Protein AF-A0A811P0M3-F1 (afdb_monomer)

Foldseek 3Di:
DDDDDPVVVCVVCVPPPPPDDDDPDDDDPDDPDDPDLWDWDWDADPVCVVPVVPGIDIDTDDDDLVVVLVVLCCVQPVVVRDNVCSVVVNVVSVVVNVVVVCVVPDPPDPDDDD

InterPro domains:
  IPR002672 Large ribosomal subunit protein eL28 [PTHR10544] (30-111)
  IPR029004 Ribosomal eL28/Mak16 [PF01778] (37-99)

Sequence (114 aa):
MATVPHSLVWEIVRKNNSFLIKQFGNGNAKPASGKEVAVVLSTTKTKKQNKPASLHHKSVMRKESRKMAKAVKNQVGDNYYRPDLTKPALARLSAVYRSLQVAKSGVKKNRQAN

pLDDT: mean 70.96, std 12.97, range [38.69, 89.5]

Radius of gyration: 18.44 Å; Cα contacts (8 Å, |Δi|>4): 62; chains: 1; bounding box: 58×38×43 Å

Mean predicted aligned error: 12.63 Å

Nearest PDB structures (foldseek):
  8ipb-assembly1_QA  TM=8.372E-01  e=3.382E-11  Triticum aestivum
  7qiz-assembly1_r  TM=8.278E-01  e=7.453E-11  Solanum lycopersicum
  8b2l-assembly1_N3  TM=8.278E-01  e=1.440E-10  Nicotiana tabacum
  8jiv-assembly1_Cr  TM=7.865E-01  e=1.538E-10  Triticum aestivum
  8i9w-assembly1_CV  TM=7.049E-01  e=1.769E-05  Thermochaetoides thermophila DSM 1495

Organism: NCBI:txid422564

Solvent-accessible surface area (backbone atoms only — not comparable to full-atom values): 7478 Å² total; per-resid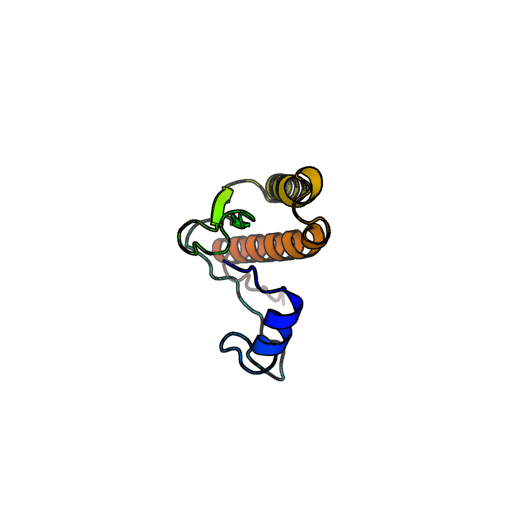ue (Å²): 134,88,81,79,57,73,67,60,54,47,68,61,40,76,83,72,37,97,87,66,78,91,64,96,61,93,74,79,81,73,77,88,77,67,96,59,89,51,55,68,51,73,49,76,44,82,95,31,74,92,38,77,93,70,19,63,49,76,47,79,43,79,62,59,69,72,62,42,51,51,51,50,42,41,60,25,44,76,64,68,64,46,60,84,50,40,64,62,51,50,52,52,51,53,52,52,53,52,52,55,49,46,73,72,68,52,86,82,77,80,78,82,76,132

Secondary structure (DSSP, 8-state):
-PPPPHHHHHHHHTTS-TT----SS---------SSS-EEEEEE-GGGTT-GGGSEEEEEE---HHHHHHHHHIIIIITSS-GGGHHHHHHHHHHHHHHHHHHHH---------

Structure (mmCIF, N/CA/C/O backbone):
data_AF-A0A811P0M3-F1
#
_entry.id   AF-A0A811P0M3-F1
#
loop_
_atom_site.group_PDB
_atom_site.id
_atom_site.type_symbol
_atom_site.label_atom_id
_atom_site.label_alt_id
_atom_site.label_comp_id
_atom_site.label_asym_id
_atom_site.label_entity_id
_atom_site.label_seq_id
_atom_site.pdbx_PDB_ins_code
_atom_site.Cartn_x
_atom_site.Cartn_y
_atom_site.Cartn_z
_atom_site.occupancy
_atom_site.B_iso_or_equiv
_atom_site.auth_seq_id
_atom_site.auth_comp_id
_atom_site.auth_asym_id
_atom_site.auth_atom_id
_atom_site.pdbx_PDB_model_num
ATOM 1 N N . MET A 1 1 ? 22.807 -8.767 -13.496 1.00 49.12 1 MET A N 1
ATOM 2 C CA . MET A 1 1 ? 21.884 -9.573 -12.660 1.00 49.12 1 MET A CA 1
ATOM 3 C C . MET A 1 1 ? 20.519 -9.558 -13.323 1.00 49.12 1 MET A C 1
ATOM 5 O O . MET A 1 1 ? 19.982 -8.473 -13.505 1.00 49.12 1 MET A O 1
ATOM 9 N N . ALA A 1 2 ? 20.005 -10.718 -13.733 1.00 60.50 2 ALA A N 1
ATOM 10 C CA . ALA A 1 2 ? 18.725 -10.820 -14.428 1.00 60.50 2 ALA A CA 1
ATOM 11 C C . ALA A 1 2 ? 17.553 -10.527 -13.476 1.00 60.50 2 ALA A C 1
ATOM 13 O O . ALA A 1 2 ? 17.511 -11.030 -12.353 1.00 60.50 2 ALA A O 1
ATOM 14 N N . THR A 1 3 ? 16.613 -9.694 -13.916 1.00 69.75 3 THR A N 1
ATOM 15 C CA . THR A 1 3 ? 15.348 -9.462 -13.216 1.00 69.75 3 THR A CA 1
ATOM 16 C C . THR A 1 3 ? 14.400 -10.605 -13.555 1.00 69.75 3 THR A C 1
ATOM 18 O O . THR A 1 3 ? 14.074 -10.809 -14.721 1.00 69.75 3 THR A O 1
ATOM 21 N N . VAL A 1 4 ? 13.968 -11.362 -12.547 1.00 78.06 4 VAL A N 1
ATOM 22 C CA . VAL A 1 4 ? 12.995 -12.444 -12.743 1.00 78.06 4 VAL A CA 1
ATOM 23 C C . VAL A 1 4 ? 11.625 -11.834 -13.086 1.00 78.06 4 VAL A C 1
ATOM 25 O O . VAL A 1 4 ? 11.186 -10.921 -12.377 1.00 78.06 4 VAL A O 1
ATOM 28 N N . PRO A 1 5 ? 10.929 -12.308 -14.138 1.00 86.00 5 PRO A N 1
ATOM 29 C CA . PRO A 1 5 ? 9.595 -11.826 -14.485 1.00 86.00 5 PRO A CA 1
ATOM 30 C C . PRO A 1 5 ? 8.591 -12.035 -13.346 1.00 86.00 5 PRO A C 1
ATOM 32 O O . PRO A 1 5 ? 8.572 -13.081 -12.697 1.00 86.00 5 PRO A O 1
ATOM 35 N N . HIS A 1 6 ? 7.704 -11.058 -13.129 1.00 81.44 6 HIS A N 1
ATOM 36 C CA . HIS A 1 6 ? 6.679 -11.136 -12.079 1.00 81.44 6 HIS A CA 1
ATOM 37 C C . HIS A 1 6 ? 5.717 -12.328 -12.258 1.00 81.44 6 HIS A C 1
ATOM 39 O O . HIS A 1 6 ? 5.200 -12.836 -11.264 1.00 81.44 6 HIS A O 1
ATOM 45 N N . SER A 1 7 ? 5.495 -12.786 -13.497 1.00 86.75 7 SER A N 1
ATOM 46 C CA . SER A 1 7 ? 4.676 -13.964 -13.816 1.00 86.75 7 SER A CA 1
ATOM 47 C C . SER A 1 7 ? 5.269 -15.249 -13.236 1.00 86.75 7 SER A C 1
ATOM 49 O O . SER A 1 7 ? 4.579 -15.981 -12.531 1.00 86.75 7 SER A O 1
ATOM 51 N N . LEU A 1 8 ? 6.567 -15.469 -13.448 1.00 88.38 8 LEU A N 1
ATOM 52 C CA . LEU A 1 8 ? 7.278 -16.654 -12.973 1.00 88.38 8 LEU A CA 1
ATOM 53 C C . LEU A 1 8 ? 7.339 -16.705 -11.441 1.00 88.38 8 LEU A C 1
ATOM 55 O O . LEU A 1 8 ? 7.113 -17.749 -10.834 1.00 88.38 8 LEU A O 1
ATOM 59 N N . VAL A 1 9 ? 7.574 -15.559 -10.794 1.00 85.94 9 VAL A N 1
ATOM 60 C CA . VAL A 1 9 ? 7.544 -15.474 -9.325 1.00 85.94 9 VAL A CA 1
ATOM 61 C C . VAL A 1 9 ? 6.174 -15.895 -8.784 1.00 85.94 9 VAL A C 1
ATOM 63 O O . VAL A 1 9 ? 6.102 -16.622 -7.796 1.00 85.94 9 VAL A O 1
ATOM 66 N N . TRP A 1 10 ? 5.076 -15.485 -9.427 1.00 86.94 10 TRP A N 1
ATOM 67 C CA . TRP A 1 10 ? 3.737 -15.871 -8.983 1.00 86.94 10 TRP A CA 1
ATOM 68 C C . TRP A 1 10 ? 3.466 -17.371 -9.135 1.00 86.94 10 TRP A C 1
ATOM 70 O O . TRP A 1 10 ? 2.877 -17.977 -8.239 1.00 86.94 10 TRP A O 1
ATOM 80 N N . GLU A 1 11 ? 3.921 -17.993 -10.222 1.00 89.50 11 GLU A N 1
ATOM 81 C CA . GLU A 1 11 ? 3.781 -19.439 -10.427 1.00 89.50 11 GLU A CA 1
ATOM 82 C C . GLU A 1 11 ? 4.489 -20.261 -9.350 1.00 89.50 11 GLU A C 1
ATOM 84 O O . GLU A 1 11 ? 3.911 -21.222 -8.840 1.00 89.50 11 GLU A O 1
ATOM 89 N N . ILE A 1 12 ? 5.687 -19.838 -8.944 1.00 88.00 12 ILE A N 1
ATOM 90 C CA . ILE A 1 12 ? 6.462 -20.493 -7.882 1.00 88.00 12 ILE A CA 1
ATOM 91 C C . ILE A 1 12 ? 5.758 -20.337 -6.525 1.00 88.00 12 ILE A C 1
ATOM 93 O O . ILE A 1 12 ? 5.616 -21.286 -5.754 1.00 88.00 12 ILE A O 1
ATOM 97 N N . VAL A 1 13 ? 5.291 -19.125 -6.225 1.00 88.62 13 VAL A N 1
ATOM 98 C CA . VAL A 1 13 ? 4.874 -18.739 -4.872 1.00 88.62 13 VAL A CA 1
ATOM 99 C C . VAL A 1 13 ? 3.398 -19.077 -4.594 1.00 88.62 13 VAL A C 1
ATOM 101 O O . VAL A 1 13 ? 3.013 -19.266 -3.445 1.00 88.62 13 VAL A O 1
ATOM 104 N N . ARG A 1 14 ? 2.535 -19.220 -5.607 1.00 86.75 14 ARG A N 1
ATOM 105 C CA . ARG A 1 14 ? 1.078 -19.404 -5.406 1.00 86.75 14 ARG A CA 1
ATOM 106 C C . ARG A 1 14 ? 0.661 -20.668 -4.637 1.00 86.75 14 ARG A C 1
ATOM 108 O O . ARG A 1 14 ? -0.439 -20.681 -4.089 1.00 86.75 14 ARG A O 1
ATOM 115 N N . LYS A 1 15 ? 1.474 -21.733 -4.636 1.00 85.56 15 LYS A N 1
ATOM 116 C CA . LYS A 1 15 ? 1.187 -22.990 -3.908 1.00 85.56 15 LYS A CA 1
ATOM 117 C C . LYS A 1 15 ? 2.041 -23.162 -2.649 1.00 85.56 15 LYS A C 1
ATOM 119 O O . LYS A 1 15 ? 1.554 -23.727 -1.678 1.00 85.56 15 LYS A O 1
ATOM 124 N N . ASN A 1 16 ? 3.264 -22.628 -2.651 1.00 85.38 16 ASN A N 1
ATOM 125 C CA . ASN A 1 16 ? 4.284 -22.900 -1.637 1.00 85.38 16 ASN A CA 1
ATOM 126 C C . ASN A 1 16 ? 4.750 -21.597 -0.961 1.00 85.38 16 ASN A C 1
ATOM 128 O O . ASN A 1 16 ? 5.929 -21.254 -0.997 1.00 85.38 16 ASN A O 1
ATOM 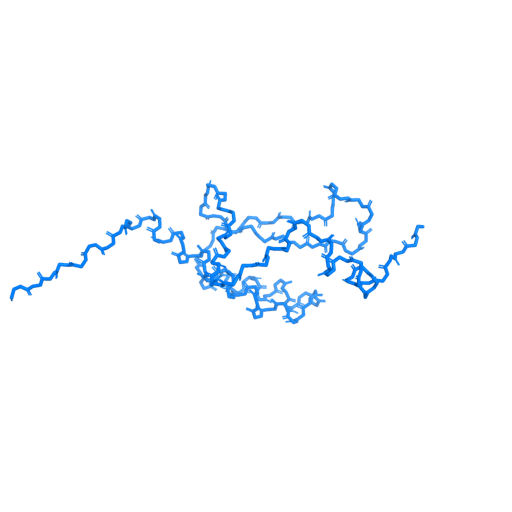132 N N . ASN A 1 17 ? 3.815 -20.837 -0.381 1.00 86.00 17 ASN A N 1
ATOM 133 C CA . ASN A 1 17 ? 4.114 -19.586 0.321 1.00 86.00 17 ASN A CA 1
ATOM 134 C C . ASN A 1 17 ? 3.625 -19.628 1.769 1.00 86.00 17 ASN A C 1
ATOM 136 O O . ASN A 1 17 ? 2.430 -19.772 2.014 1.00 86.00 17 ASN A O 1
ATOM 140 N N . SER A 1 18 ? 4.545 -19.412 2.711 1.00 82.88 18 SER A N 1
ATOM 141 C CA . SER A 1 18 ? 4.281 -19.352 4.154 1.00 82.88 18 SER A CA 1
ATOM 142 C C . SER A 1 18 ? 3.336 -18.219 4.576 1.00 82.88 18 SER A C 1
ATOM 144 O O . SER A 1 18 ? 2.751 -18.282 5.653 1.00 82.88 18 SER A O 1
ATOM 146 N N . PHE A 1 19 ? 3.146 -17.196 3.738 1.00 79.44 19 PHE A N 1
ATOM 147 C CA . PHE A 1 19 ? 2.204 -16.099 3.974 1.00 79.44 19 PHE A CA 1
ATOM 148 C C . PHE A 1 19 ? 0.777 -16.388 3.479 1.00 79.44 19 PHE A C 1
ATOM 150 O O . PHE A 1 19 ? -0.147 -15.658 3.843 1.00 79.44 19 PHE A O 1
ATOM 157 N N . LEU A 1 20 ? 0.567 -17.411 2.639 1.00 78.25 20 LEU A N 1
ATOM 158 C CA . LEU A 1 20 ? -0.764 -17.776 2.147 1.00 78.25 20 LEU A CA 1
ATOM 159 C C . LEU A 1 20 ? -1.409 -18.797 3.089 1.00 78.25 20 LEU A C 1
ATOM 161 O O . LEU A 1 20 ? -1.150 -19.993 3.010 1.00 78.25 20 LEU A O 1
ATOM 165 N N . ILE A 1 21 ? -2.293 -18.314 3.961 1.00 77.25 21 ILE A N 1
ATOM 166 C CA . ILE A 1 21 ? -3.073 -19.160 4.869 1.00 77.25 21 ILE A CA 1
ATOM 167 C C . ILE A 1 21 ? -4.407 -19.505 4.202 1.00 77.25 21 ILE A C 1
ATOM 169 O O . ILE A 1 21 ? -5.201 -18.618 3.878 1.00 77.25 21 ILE A O 1
ATOM 173 N N . LYS A 1 22 ? -4.671 -20.799 4.004 1.00 79.44 22 LYS A N 1
ATOM 174 C CA . LYS A 1 22 ? -5.913 -21.300 3.403 1.00 79.44 22 LYS A CA 1
ATOM 175 C C . LYS A 1 22 ? -6.928 -21.613 4.505 1.00 79.44 22 LYS A C 1
ATOM 177 O O . LYS A 1 22 ? -7.063 -22.747 4.943 1.00 79.44 22 LYS A O 1
ATOM 182 N N . GLN A 1 23 ? -7.599 -20.569 4.982 1.00 66.19 23 GLN A N 1
ATOM 183 C CA . GLN A 1 23 ? -8.670 -20.658 5.976 1.00 66.19 23 GLN A CA 1
ATOM 184 C C . GLN A 1 23 ? -10.033 -20.654 5.273 1.00 66.19 23 GLN A C 1
ATOM 186 O O . GLN A 1 23 ? -10.376 -19.708 4.561 1.00 66.19 23 GLN A O 1
ATOM 191 N N . PHE A 1 24 ? -10.810 -21.723 5.447 1.00 55.59 24 PHE A N 1
ATOM 192 C CA . PHE A 1 24 ? -12.218 -21.744 5.059 1.00 55.59 24 PHE A CA 1
ATOM 193 C C . PHE A 1 24 ? -13.006 -21.004 6.143 1.00 55.59 24 PHE A C 1
ATOM 195 O O . PHE A 1 24 ? -13.354 -21.567 7.173 1.00 55.59 24 PHE A O 1
ATOM 202 N N . GLY A 1 25 ? -13.184 -19.699 5.944 1.00 53.88 25 GLY A N 1
ATOM 203 C CA . GLY A 1 25 ? -13.789 -18.801 6.925 1.00 53.88 25 GLY A CA 1
ATOM 204 C C . GLY A 1 25 ? -13.068 -17.459 6.949 1.00 53.88 25 GLY A C 1
ATOM 205 O O . GLY A 1 25 ? -11.843 -17.394 6.968 1.00 53.88 25 GLY A O 1
ATOM 206 N N . ASN A 1 26 ? -13.843 -16.381 6.885 1.00 55.12 26 ASN A N 1
ATOM 207 C CA . ASN A 1 26 ? -13.422 -14.998 6.675 1.00 55.12 26 ASN A CA 1
ATOM 208 C C . ASN A 1 26 ? -12.392 -14.501 7.715 1.00 55.12 26 ASN A C 1
ATOM 210 O O . ASN A 1 26 ? -12.753 -13.905 8.730 1.00 55.12 26 ASN A O 1
ATOM 214 N N . GLY A 1 27 ? -11.100 -14.711 7.460 1.00 45.91 27 GLY A N 1
ATOM 215 C CA . GLY A 1 27 ? -10.038 -14.168 8.300 1.00 45.91 27 GLY A CA 1
ATOM 216 C C . GLY A 1 27 ? -9.785 -12.703 7.980 1.00 45.91 27 GLY A C 1
ATOM 217 O O . GLY A 1 27 ? -9.206 -12.349 6.952 1.00 45.91 27 GLY A O 1
ATOM 218 N N . ASN A 1 28 ? -10.222 -11.831 8.882 1.00 50.97 28 ASN A N 1
ATOM 219 C CA . ASN A 1 28 ? -9.882 -10.419 8.845 1.00 50.97 28 ASN A CA 1
ATOM 220 C C . ASN A 1 28 ? -8.369 -10.263 9.078 1.00 50.97 28 ASN A C 1
ATOM 222 O O . ASN A 1 28 ? -7.890 -10.348 10.208 1.00 50.97 28 ASN A O 1
ATOM 226 N N . ALA A 1 29 ? -7.610 -10.054 8.001 1.00 47.97 29 ALA A N 1
ATOM 227 C CA . ALA A 1 29 ? -6.199 -9.706 8.087 1.00 47.97 29 ALA A CA 1
ATOM 228 C C . ALA A 1 29 ? -6.070 -8.313 8.722 1.00 47.97 29 ALA A C 1
ATOM 230 O O . ALA A 1 29 ? -6.250 -7.290 8.055 1.00 47.97 29 ALA A O 1
ATOM 231 N N . LYS A 1 30 ? -5.782 -8.267 10.027 1.00 45.56 30 LYS A N 1
ATOM 232 C CA . LYS A 1 30 ? -5.497 -7.011 10.721 1.00 45.56 30 LYS A CA 1
ATOM 233 C C . LYS A 1 30 ? -4.149 -6.471 10.231 1.00 45.56 30 LYS A C 1
ATOM 235 O O . LYS A 1 30 ? -3.149 -7.184 10.328 1.00 45.56 30 LYS A O 1
ATOM 240 N N . PRO A 1 31 ? -4.075 -5.236 9.708 1.00 49.72 31 PRO A N 1
ATOM 241 C CA . PRO A 1 31 ? -2.789 -4.625 9.410 1.00 49.72 31 PRO A CA 1
ATOM 242 C C . PRO A 1 31 ? -1.998 -4.457 10.714 1.00 49.72 31 PRO A C 1
ATOM 244 O O . PRO A 1 31 ? -2.555 -4.034 11.727 1.00 49.72 31 PRO A O 1
ATOM 247 N N . ALA A 1 32 ? -0.708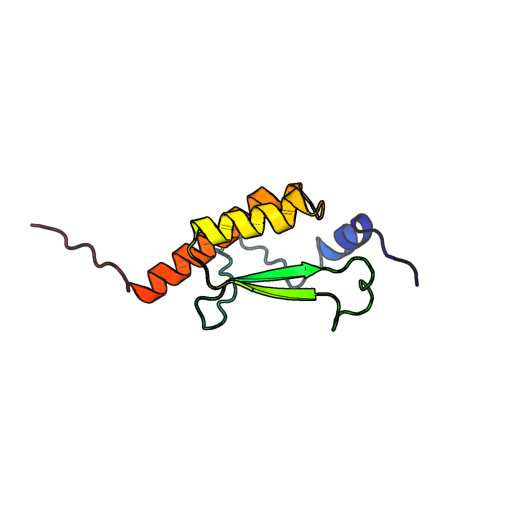 -4.804 10.690 1.00 43.06 32 ALA A N 1
ATOM 248 C CA . ALA A 1 32 ? 0.190 -4.671 11.833 1.00 43.06 32 ALA A CA 1
ATOM 249 C C . ALA A 1 32 ? 0.238 -3.202 12.293 1.00 43.06 32 ALA A C 1
ATOM 251 O O . ALA A 1 32 ? 0.803 -2.342 11.614 1.00 43.06 32 ALA A O 1
ATOM 252 N N . SER A 1 33 ? -0.406 -2.902 13.424 1.00 38.69 33 SER A N 1
ATOM 253 C CA . SER A 1 33 ? -0.470 -1.553 13.978 1.00 38.69 33 SER A CA 1
ATOM 254 C C . SER A 1 33 ? 0.820 -1.249 14.736 1.00 38.69 33 SER A C 1
ATOM 256 O O . SER A 1 33 ? 0.985 -1.636 15.895 1.00 38.69 33 SER A O 1
ATOM 258 N N . GLY A 1 34 ? 1.736 -0.533 14.084 1.00 42.31 34 GLY A N 1
ATOM 259 C CA . GLY A 1 34 ? 2.755 0.228 14.798 1.00 42.31 34 GLY A CA 1
ATOM 260 C C . GLY A 1 34 ? 2.058 1.241 15.704 1.00 42.31 34 GLY A C 1
ATOM 261 O O . GLY A 1 34 ? 1.118 1.911 15.278 1.00 42.31 34 GLY A O 1
ATOM 262 N N . LYS A 1 35 ? 2.472 1.292 16.969 1.00 44.78 35 LYS A N 1
ATOM 263 C CA . LYS A 1 35 ? 1.947 2.196 17.992 1.00 44.78 35 LYS A CA 1
ATOM 264 C C . LYS A 1 35 ? 2.253 3.640 17.598 1.00 44.78 35 LYS A C 1
ATOM 266 O O . LYS A 1 35 ? 3.301 4.143 17.954 1.00 44.78 35 LYS A O 1
ATOM 271 N N . GLU A 1 36 ? 1.381 4.257 16.810 1.00 42.41 36 GLU A N 1
ATOM 272 C CA . GLU A 1 36 ? 1.186 5.702 16.666 1.00 42.41 36 GLU A CA 1
ATOM 273 C C . GLU A 1 36 ? 0.139 5.958 15.573 1.00 42.41 36 GLU A C 1
ATOM 275 O O . GLU A 1 36 ? -0.050 5.155 14.660 1.00 42.41 36 GLU A O 1
ATOM 280 N N . VAL A 1 37 ? -0.548 7.100 15.645 1.00 54.53 37 VAL A N 1
ATOM 281 C CA . VAL A 1 37 ? -1.530 7.571 14.648 1.00 54.53 37 VAL A CA 1
ATOM 282 C C . VAL A 1 37 ? -0.787 8.067 13.401 1.00 54.53 37 VAL A C 1
ATOM 284 O O . VAL A 1 37 ? -0.839 9.234 13.024 1.00 54.53 37 VAL A O 1
ATOM 287 N N . ALA A 1 38 ? 0.004 7.186 12.812 1.00 54.69 38 ALA A N 1
ATOM 288 C CA . ALA A 1 38 ? 0.919 7.481 11.735 1.00 54.69 38 ALA A CA 1
ATOM 289 C C . ALA A 1 38 ? 0.741 6.393 10.681 1.00 54.69 38 ALA A C 1
ATOM 291 O O . ALA A 1 38 ? 1.144 5.244 10.857 1.00 54.69 38 ALA A O 1
ATOM 292 N N . VAL A 1 39 ? 0.091 6.750 9.575 1.00 61.12 39 VAL A N 1
ATOM 293 C CA . VAL A 1 39 ? -0.028 5.838 8.439 1.00 61.12 39 VAL A CA 1
ATOM 294 C C . VAL A 1 39 ? 1.266 5.941 7.649 1.00 61.12 39 VAL A C 1
ATOM 296 O O . VAL A 1 39 ? 1.596 6.995 7.105 1.00 61.12 39 VAL A O 1
ATOM 299 N N . VAL A 1 40 ? 2.024 4.849 7.609 1.00 72.06 40 VAL A N 1
ATOM 300 C CA . VAL A 1 40 ? 3.247 4.768 6.810 1.00 72.06 40 VAL A CA 1
ATOM 301 C C . VAL A 1 40 ? 2.865 4.387 5.388 1.00 72.06 40 VAL A C 1
ATOM 303 O O . VAL A 1 40 ? 2.405 3.271 5.145 1.00 72.06 40 VAL A O 1
ATOM 306 N N . LEU A 1 41 ? 3.088 5.290 4.433 1.00 70.44 41 LEU A N 1
ATOM 307 C CA . LEU A 1 41 ? 3.125 4.886 3.033 1.00 70.44 41 LEU A CA 1
ATOM 308 C C . LEU A 1 41 ? 4.511 4.321 2.736 1.00 70.44 41 LEU A C 1
ATOM 310 O O . LEU A 1 41 ? 5.525 4.964 3.013 1.00 70.44 41 LEU A O 1
ATOM 314 N N . SER A 1 42 ? 4.541 3.118 2.167 1.00 70.62 42 SER A 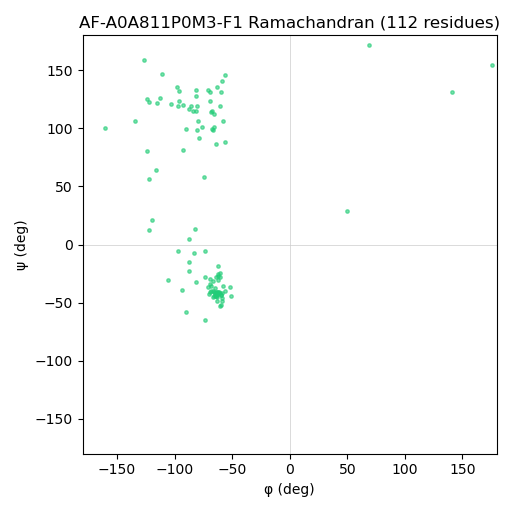N 1
ATOM 315 C CA . SER A 1 42 ? 5.759 2.513 1.645 1.00 70.62 42 SER A CA 1
ATOM 316 C C . SER A 1 42 ? 5.642 2.338 0.134 1.00 70.62 42 SER A C 1
ATOM 318 O O . SER A 1 42 ? 4.723 1.686 -0.356 1.00 70.62 42 SER A O 1
ATOM 320 N N . THR A 1 43 ? 6.566 2.938 -0.613 1.00 73.00 43 THR A N 1
ATOM 321 C CA . THR A 1 43 ? 6.699 2.748 -2.065 1.00 73.00 43 THR A CA 1
ATOM 322 C C . THR A 1 43 ? 7.989 1.984 -2.364 1.00 73.00 43 THR A C 1
ATOM 324 O O . THR A 1 43 ? 8.972 2.091 -1.627 1.00 73.00 43 THR A O 1
ATOM 327 N N . THR A 1 44 ? 7.992 1.152 -3.407 1.00 71.12 44 THR A N 1
ATOM 328 C CA . THR A 1 44 ? 9.161 0.349 -3.807 1.00 71.12 44 THR A CA 1
ATOM 329 C C . THR A 1 44 ? 9.917 1.030 -4.941 1.00 71.12 44 THR A C 1
ATOM 331 O O . THR A 1 44 ? 9.322 1.507 -5.903 1.00 71.12 44 THR A O 1
ATOM 334 N N . LYS A 1 45 ? 11.247 1.074 -4.847 1.00 75.62 45 LYS A N 1
ATOM 335 C CA . LYS A 1 45 ? 12.113 1.678 -5.867 1.00 75.62 45 LYS A CA 1
ATOM 336 C C . LYS A 1 45 ? 12.466 0.646 -6.938 1.00 75.62 45 LYS A C 1
ATOM 338 O O . LYS A 1 45 ? 13.198 -0.298 -6.655 1.00 75.62 45 LYS A O 1
ATOM 343 N N . THR A 1 46 ? 12.039 0.876 -8.177 1.00 71.62 46 THR A N 1
ATOM 344 C CA . THR A 1 46 ? 12.277 -0.027 -9.323 1.00 71.62 46 THR A CA 1
ATOM 345 C C . THR A 1 46 ? 13.762 -0.327 -9.556 1.00 71.62 46 THR A C 1
ATOM 347 O O . THR A 1 46 ? 14.145 -1.471 -9.774 1.00 71.62 46 THR A O 1
ATOM 350 N N . LYS A 1 47 ? 14.634 0.678 -9.406 1.00 74.25 47 LYS A N 1
ATOM 351 C CA . LYS A 1 47 ? 16.091 0.543 -9.598 1.00 74.25 47 LYS A CA 1
ATOM 352 C C . LYS A 1 47 ? 16.821 -0.218 -8.478 1.00 74.25 47 LYS A C 1
ATOM 354 O O . LYS A 1 47 ? 18.025 -0.429 -8.582 1.00 74.25 47 LYS A O 1
ATOM 359 N N . LYS A 1 48 ? 16.145 -0.595 -7.383 1.00 77.06 48 LYS A N 1
ATOM 360 C CA . LYS A 1 48 ? 16.774 -1.223 -6.202 1.00 77.06 48 LYS A CA 1
ATOM 361 C C . LYS A 1 48 ? 16.237 -2.621 -5.877 1.00 77.06 48 LYS A C 1
ATOM 363 O O . LYS A 1 48 ? 16.432 -3.084 -4.758 1.00 77.06 48 LYS A O 1
ATOM 368 N N . GLN A 1 49 ? 15.630 -3.308 -6.849 1.00 73.62 49 GLN A N 1
ATOM 369 C CA . GLN A 1 49 ? 14.966 -4.608 -6.660 1.00 73.62 49 GLN A CA 1
ATOM 37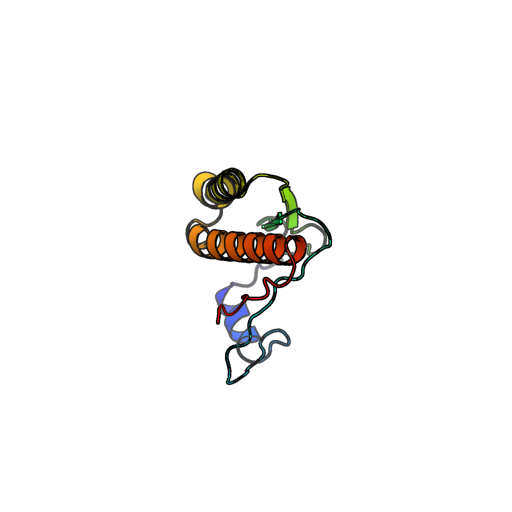0 C C . GLN A 1 49 ? 15.839 -5.670 -5.964 1.00 73.62 49 GLN A C 1
ATOM 372 O O . GLN A 1 49 ? 15.348 -6.406 -5.116 1.00 73.62 49 GLN A O 1
ATOM 377 N N . ASN A 1 50 ? 17.146 -5.692 -6.244 1.00 78.62 50 ASN A N 1
ATOM 378 C CA . ASN A 1 50 ? 18.084 -6.678 -5.688 1.00 78.62 50 ASN A CA 1
ATOM 379 C C . ASN A 1 50 ? 18.677 -6.273 -4.322 1.00 78.62 50 ASN A C 1
ATOM 381 O O . ASN A 1 50 ? 19.579 -6.938 -3.821 1.00 78.62 50 ASN A O 1
ATOM 385 N N . LYS A 1 51 ? 18.233 -5.155 -3.729 1.00 83.38 51 LYS A N 1
ATOM 386 C CA . LYS A 1 51 ? 18.767 -4.609 -2.469 1.00 83.38 51 LYS A CA 1
ATOM 387 C C . LYS A 1 51 ? 17.641 -4.443 -1.441 1.00 83.38 51 LYS A C 1
ATOM 389 O O . LYS A 1 51 ? 17.173 -3.314 -1.251 1.00 83.38 51 LYS A O 1
ATOM 394 N N . PRO A 1 52 ? 17.227 -5.520 -0.741 1.00 77.44 52 PRO A N 1
ATOM 395 C CA . PRO A 1 52 ? 16.043 -5.505 0.125 1.00 77.44 52 PRO A CA 1
ATOM 396 C C . PRO A 1 52 ? 16.116 -4.433 1.225 1.00 77.44 52 PRO A C 1
ATOM 398 O O . PRO A 1 52 ? 15.124 -3.759 1.491 1.00 77.44 52 PRO A O 1
ATOM 401 N N . ALA A 1 53 ? 17.305 -4.173 1.779 1.00 78.50 53 ALA A N 1
ATOM 402 C CA . ALA A 1 53 ? 17.513 -3.164 2.822 1.00 78.50 53 ALA A CA 1
ATOM 403 C C . ALA A 1 53 ? 17.197 -1.716 2.387 1.00 78.50 53 ALA A C 1
ATOM 405 O O . ALA A 1 53 ? 16.833 -0.888 3.216 1.00 78.50 53 ALA A O 1
ATOM 406 N N . SER A 1 54 ? 17.313 -1.386 1.094 1.00 76.56 54 SER A N 1
ATOM 407 C CA . SER A 1 54 ? 17.129 -0.011 0.583 1.00 76.56 54 SER A CA 1
ATOM 408 C C . SER A 1 54 ? 16.030 0.113 -0.477 1.00 76.56 54 SER A C 1
ATOM 410 O O . SER A 1 54 ? 15.922 1.140 -1.158 1.00 76.56 54 SER A O 1
ATOM 412 N N . LEU A 1 55 ? 15.218 -0.939 -0.613 1.00 76.06 55 LEU A N 1
ATOM 413 C CA . LEU A 1 55 ? 14.164 -1.067 -1.615 1.00 76.06 55 LEU A CA 1
ATOM 414 C C . LEU A 1 55 ? 12.979 -0.135 -1.340 1.00 76.06 55 LEU A C 1
ATOM 416 O O . LEU A 1 55 ? 12.383 0.408 -2.271 1.00 76.06 55 LEU A O 1
ATOM 420 N N . HIS A 1 56 ? 12.646 0.064 -0.065 1.00 79.69 56 HIS A N 1
ATOM 421 C CA . HIS A 1 56 ? 11.453 0.794 0.347 1.00 79.69 56 HIS A CA 1
ATOM 422 C C . HIS A 1 56 ? 11.760 2.262 0.656 1.00 79.69 56 HIS A C 1
ATOM 424 O O . HIS A 1 56 ? 12.682 2.574 1.408 1.00 79.69 56 HIS A O 1
ATOM 430 N N . HIS A 1 57 ? 10.949 3.173 0.121 1.00 78.50 57 HIS A N 1
ATOM 431 C CA . HIS A 1 57 ? 10.842 4.537 0.624 1.00 78.50 57 HIS A CA 1
ATOM 432 C C . HIS A 1 57 ? 9.654 4.608 1.582 1.00 78.50 57 HIS A C 1
ATOM 434 O O . HIS A 1 57 ? 8.545 4.235 1.204 1.00 78.50 57 HIS A O 1
ATOM 440 N N . LYS A 1 58 ? 9.891 5.036 2.824 1.00 79.06 58 LYS A N 1
ATOM 441 C CA . LYS A 1 58 ? 8.867 5.113 3.870 1.00 79.06 58 LYS A CA 1
ATOM 442 C C . LYS A 1 58 ? 8.614 6.576 4.217 1.00 79.06 58 LYS A C 1
ATOM 444 O O . LYS A 1 58 ? 9.553 7.282 4.568 1.00 79.06 58 LYS A O 1
ATOM 449 N N . SER A 1 59 ? 7.359 7.010 4.150 1.00 75.81 59 SER A N 1
ATOM 450 C CA . SER A 1 59 ? 6.931 8.336 4.604 1.00 75.81 59 SER A CA 1
ATOM 451 C C . SER A 1 59 ? 5.814 8.197 5.628 1.00 75.81 59 SER A C 1
ATOM 453 O O . SER A 1 59 ? 4.794 7.557 5.355 1.00 75.81 59 SER A O 1
ATOM 455 N N . VAL A 1 60 ? 6.003 8.799 6.800 1.00 76.88 60 VAL A N 1
ATOM 456 C CA . VAL A 1 60 ? 5.023 8.791 7.887 1.00 76.88 60 VAL A CA 1
ATOM 457 C C . VAL A 1 60 ? 4.032 9.934 7.672 1.00 76.88 60 VAL A C 1
ATOM 459 O O . VAL A 1 60 ? 4.422 11.098 7.647 1.00 76.88 60 VAL A O 1
ATOM 462 N N . MET A 1 61 ? 2.745 9.619 7.519 1.00 72.62 61 MET A N 1
ATOM 463 C CA . MET A 1 61 ? 1.688 10.621 7.378 1.00 72.62 61 MET A CA 1
ATOM 464 C C . MET A 1 61 ? 0.905 10.766 8.682 1.00 72.62 61 MET A C 1
ATOM 466 O O . MET A 1 61 ? 0.278 9.818 9.153 1.00 72.62 61 MET A O 1
ATOM 470 N N . ARG A 1 62 ? 0.906 11.986 9.230 1.00 69.75 62 ARG A N 1
ATOM 471 C CA . ARG A 1 62 ? 0.128 12.401 10.409 1.00 69.75 62 ARG A CA 1
ATOM 472 C C . ARG A 1 62 ? -0.888 13.473 10.005 1.00 69.75 62 ARG A C 1
ATOM 474 O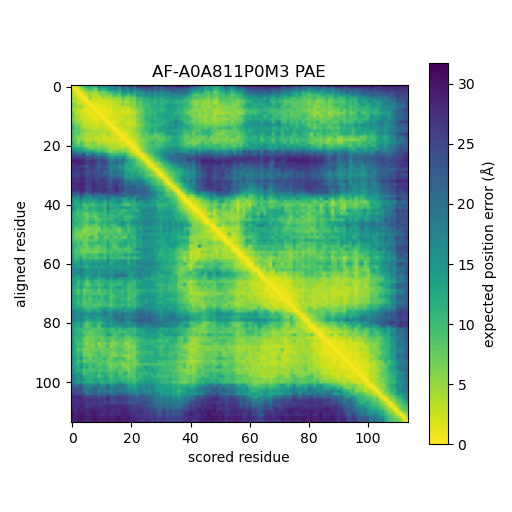 O . ARG A 1 62 ? -0.757 14.636 10.365 1.00 69.75 62 ARG A O 1
ATOM 481 N N . LYS A 1 63 ? -1.841 13.113 9.141 1.00 73.56 63 LYS A N 1
ATOM 482 C CA . LYS A 1 63 ? -2.859 14.038 8.608 1.00 73.56 63 LYS A CA 1
ATOM 483 C C . LYS A 1 63 ? -4.270 13.500 8.829 1.00 73.56 63 LYS A C 1
ATOM 485 O O . LYS A 1 63 ? -4.472 12.294 8.944 1.00 73.56 63 LYS A O 1
ATOM 490 N N . GLU A 1 64 ? -5.240 14.412 8.789 1.00 72.38 64 GLU A N 1
ATOM 491 C CA . GLU A 1 64 ? -6.670 14.091 8.744 1.00 72.38 64 GLU A CA 1
ATOM 492 C C . GLU A 1 64 ? -7.016 13.183 7.559 1.00 72.38 64 GLU A C 1
ATOM 494 O O . GLU A 1 64 ? -6.451 13.326 6.469 1.00 72.38 64 GLU A O 1
ATOM 499 N N . SER A 1 65 ? -7.986 12.285 7.749 1.00 70.88 65 SER A N 1
ATOM 500 C CA . SER A 1 65 ? -8.325 11.202 6.809 1.00 70.88 65 SER A CA 1
ATOM 501 C C . SER A 1 65 ? -8.530 11.677 5.368 1.00 70.88 65 SER A C 1
ATOM 503 O O . SER A 1 65 ? -7.967 11.095 4.441 1.00 70.88 65 SER A O 1
ATOM 505 N N . ARG A 1 66 ? -9.255 12.786 5.168 1.00 77.81 66 ARG A N 1
ATOM 506 C CA . ARG A 1 66 ? -9.482 13.386 3.840 1.00 77.81 66 ARG A CA 1
ATOM 507 C C . ARG A 1 66 ? -8.192 13.888 3.188 1.00 77.81 66 ARG A C 1
ATOM 509 O O . ARG A 1 66 ? -7.953 13.634 2.008 1.00 77.81 66 ARG A O 1
ATOM 516 N N . LYS A 1 67 ? -7.331 14.567 3.953 1.00 81.06 67 LYS A N 1
ATOM 517 C CA . LYS A 1 67 ? -6.043 15.090 3.461 1.00 81.06 67 LYS A CA 1
ATOM 518 C C . LYS A 1 67 ? -5.060 13.949 3.170 1.00 81.06 67 LYS A C 1
ATOM 520 O O . LYS A 1 67 ? -4.290 14.031 2.217 1.00 81.06 67 LYS A O 1
ATOM 525 N N . MET A 1 68 ? -5.119 12.880 3.960 1.00 79.62 68 MET A N 1
ATOM 526 C CA . MET A 1 68 ? -4.307 11.676 3.788 1.00 79.62 68 MET A CA 1
ATOM 527 C C . MET A 1 68 ? -4.731 10.868 2.556 1.00 79.62 68 MET A C 1
ATOM 529 O O . MET A 1 68 ? -3.878 10.460 1.774 1.00 79.62 68 MET A O 1
ATOM 533 N N . ALA A 1 69 ? -6.037 10.713 2.320 1.00 81.06 69 ALA A N 1
ATOM 534 C CA . ALA A 1 69 ? -6.562 10.062 1.121 1.00 81.06 69 ALA A CA 1
ATOM 535 C C . ALA A 1 69 ? -6.139 10.792 -0.165 1.00 81.06 69 ALA A C 1
ATOM 537 O O . ALA A 1 69 ? -5.718 10.148 -1.126 1.00 81.06 69 ALA A O 1
ATOM 538 N N . LYS A 1 70 ? -6.177 12.133 -0.165 1.00 83.88 70 LYS A N 1
ATOM 539 C CA . LYS A 1 70 ? -5.696 12.942 -1.296 1.00 83.88 70 LYS A CA 1
ATOM 540 C C . LYS A 1 70 ? -4.196 12.742 -1.534 1.00 83.88 70 LYS A C 1
ATOM 542 O O . LYS A 1 70 ? -3.794 12.498 -2.661 1.00 83.88 70 LYS A O 1
ATOM 547 N N . ALA A 1 71 ? -3.380 12.763 -0.479 1.00 80.44 71 ALA A N 1
ATOM 548 C CA . ALA A 1 71 ? -1.938 12.537 -0.598 1.00 80.44 71 ALA A CA 1
ATOM 549 C C . ALA A 1 71 ? -1.604 11.153 -1.185 1.00 80.44 71 ALA A C 1
ATOM 551 O O . ALA A 1 71 ? -0.780 11.062 -2.092 1.00 80.44 71 ALA A O 1
ATOM 552 N N . VAL A 1 72 ? -2.295 10.096 -0.737 1.00 79.12 72 VAL A N 1
ATOM 553 C CA . VAL A 1 72 ? -2.120 8.742 -1.289 1.00 79.12 72 VAL A CA 1
ATOM 554 C C . VAL A 1 72 ? -2.558 8.673 -2.748 1.00 79.12 72 VAL A C 1
ATOM 556 O O . VAL A 1 72 ? -1.845 8.093 -3.563 1.00 79.12 72 VAL A O 1
ATOM 559 N N . LYS A 1 73 ? -3.695 9.284 -3.103 1.00 80.88 73 LYS A N 1
ATOM 560 C CA . LYS A 1 73 ? -4.159 9.322 -4.495 1.00 80.88 73 LYS A CA 1
ATOM 561 C C . LYS A 1 73 ? -3.133 10.005 -5.400 1.00 80.88 73 LYS A C 1
ATOM 563 O O . LYS A 1 73 ? -2.810 9.451 -6.442 1.00 80.88 73 LYS A O 1
ATOM 568 N N . ASN A 1 74 ? -2.563 11.123 -4.962 1.00 82.62 74 ASN A N 1
ATOM 569 C CA . ASN A 1 74 ? -1.567 11.853 -5.739 1.00 82.62 74 ASN A CA 1
ATOM 570 C C . ASN A 1 74 ? -0.246 11.070 -5.858 1.00 82.62 74 ASN A C 1
ATOM 572 O O . ASN A 1 74 ? 0.350 10.994 -6.926 1.00 82.62 74 ASN A O 1
ATOM 576 N N . GLN A 1 75 ? 0.197 10.408 -4.785 1.00 78.19 75 GLN A N 1
ATOM 577 C CA . GLN A 1 75 ? 1.428 9.610 -4.813 1.00 78.19 75 GLN A CA 1
ATOM 578 C C . GLN A 1 75 ? 1.318 8.340 -5.668 1.00 78.19 75 GLN A C 1
ATOM 580 O O . GLN A 1 75 ? 2.328 7.881 -6.196 1.00 78.19 75 GLN A O 1
ATOM 585 N N . VAL A 1 76 ? 0.123 7.755 -5.788 1.00 75.69 76 VAL A N 1
ATOM 586 C CA . VAL A 1 76 ? -0.107 6.517 -6.552 1.00 75.69 76 VAL A CA 1
ATOM 587 C C . VAL A 1 76 ? -0.543 6.800 -7.995 1.00 75.69 76 VAL A C 1
ATOM 589 O O . VAL A 1 76 ? -0.116 6.084 -8.902 1.00 75.69 76 VAL A O 1
ATOM 592 N N . GLY A 1 77 ? -1.386 7.817 -8.193 1.00 67.19 77 GLY A N 1
ATOM 593 C CA . GLY A 1 77 ? -1.966 8.213 -9.478 1.00 67.19 77 GLY A CA 1
ATOM 594 C C . GLY A 1 77 ? -1.125 9.241 -10.234 1.00 67.19 77 GLY A C 1
ATOM 595 O O . GLY A 1 77 ? -0.682 8.949 -11.338 1.00 67.19 77 GLY A O 1
ATOM 596 N N . ASP 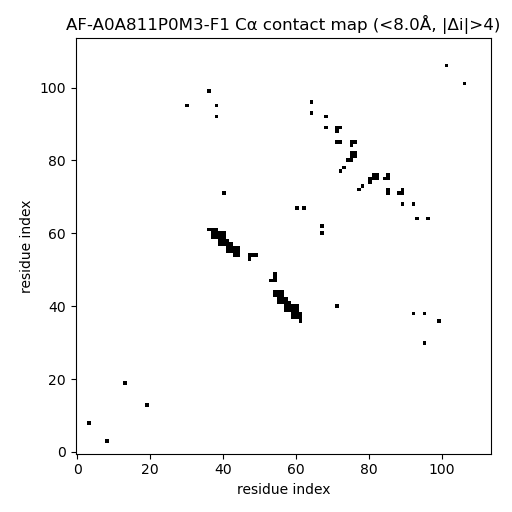A 1 78 ? -0.859 10.407 -9.637 1.00 65.38 78 ASP A N 1
ATOM 597 C CA . ASP A 1 78 ? -0.239 11.540 -10.352 1.00 65.38 78 ASP A CA 1
ATOM 598 C C . ASP A 1 78 ? 1.262 11.324 -10.624 1.00 65.38 78 ASP A C 1
ATOM 600 O O . ASP A 1 78 ? 1.794 11.799 -11.621 1.00 65.38 78 ASP A O 1
ATOM 604 N N . ASN A 1 79 ? 1.950 10.538 -9.786 1.00 69.75 79 ASN A N 1
ATOM 605 C CA . ASN A 1 79 ? 3.361 10.171 -9.983 1.00 69.75 79 ASN A CA 1
ATOM 606 C C . ASN A 1 79 ? 3.577 8.988 -10.953 1.00 69.75 79 ASN A C 1
ATOM 608 O O . ASN A 1 79 ? 4.663 8.407 -10.954 1.00 69.75 79 ASN A O 1
ATOM 612 N N . TYR A 1 80 ? 2.556 8.577 -11.722 1.00 62.56 80 TYR A N 1
ATOM 613 C CA . TYR A 1 80 ? 2.624 7.458 -12.681 1.00 62.56 80 TYR A CA 1
ATOM 614 C C . TYR A 1 80 ? 3.210 6.162 -12.099 1.00 62.56 80 TYR A C 1
ATOM 616 O O . TYR A 1 80 ? 3.814 5.353 -12.801 1.00 62.56 80 TYR A O 1
ATOM 624 N N . TYR A 1 81 ? 3.045 5.951 -10.791 1.00 68.62 81 TYR A N 1
ATOM 625 C CA . TYR A 1 81 ? 3.658 4.820 -10.117 1.00 68.62 81 TYR A CA 1
ATOM 626 C C . TYR A 1 81 ? 2.930 3.524 -10.487 1.00 68.62 81 TYR A C 1
ATOM 628 O O . TYR A 1 81 ? 3.517 2.672 -11.144 1.00 68.62 81 TYR A O 1
ATOM 636 N N . ARG A 1 82 ? 1.649 3.381 -10.102 1.00 69.69 82 ARG A N 1
ATOM 637 C CA . ARG A 1 82 ? 0.741 2.295 -10.533 1.00 69.69 82 ARG A CA 1
ATOM 638 C C . ARG A 1 82 ? -0.724 2.715 -10.310 1.00 69.69 82 ARG A C 1
ATOM 640 O O . ARG A 1 82 ? -1.201 2.586 -9.178 1.00 69.69 82 ARG A O 1
ATOM 647 N N . PRO A 1 83 ? -1.466 3.165 -11.338 1.00 73.19 83 PRO A N 1
ATOM 648 C CA . PRO A 1 83 ? -2.827 3.686 -11.160 1.00 73.19 83 PRO A CA 1
ATOM 649 C C . PRO A 1 83 ? -3.823 2.630 -10.648 1.00 73.19 83 PRO A C 1
ATOM 651 O O . PRO A 1 83 ? -4.742 2.962 -9.892 1.00 73.19 83 PRO A O 1
ATOM 654 N N . ASP A 1 84 ? -3.591 1.349 -10.947 1.00 81.38 84 ASP A N 1
ATOM 655 C CA . ASP A 1 84 ? -4.422 0.226 -10.479 1.00 81.38 84 ASP A CA 1
ATOM 656 C C . ASP A 1 84 ? -4.462 0.104 -8.950 1.00 81.38 84 ASP A C 1
ATOM 658 O O . ASP A 1 84 ? -5.408 -0.432 -8.370 1.00 81.38 84 ASP A O 1
ATOM 662 N N . LEU A 1 85 ? -3.431 0.614 -8.267 1.00 79.06 85 LEU A N 1
ATOM 663 C CA . LEU A 1 85 ? -3.288 0.496 -6.819 1.00 79.06 85 LEU A CA 1
ATOM 664 C C . LEU A 1 85 ? -4.090 1.565 -6.052 1.00 79.06 85 LEU A C 1
ATOM 666 O O . LEU A 1 85 ? -4.206 1.488 -4.830 1.00 79.06 85 LEU A O 1
ATOM 670 N N . THR A 1 86 ? -4.683 2.546 -6.736 1.00 79.31 86 THR A N 1
ATOM 671 C CA . THR A 1 86 ? -5.401 3.662 -6.095 1.00 79.31 86 THR A CA 1
ATOM 672 C C . THR A 1 86 ? -6.578 3.191 -5.233 1.00 79.31 86 THR A C 1
ATOM 674 O O . THR A 1 86 ? -6.652 3.520 -4.047 1.00 79.31 86 THR A O 1
ATOM 677 N N . LYS A 1 87 ? -7.469 2.363 -5.791 1.00 80.44 87 LYS A N 1
ATOM 678 C CA . LYS A 1 87 ? -8.636 1.799 -5.089 1.00 80.44 87 LYS A CA 1
ATOM 679 C C . LYS A 1 87 ? -8.251 0.931 -3.874 1.00 80.44 87 LYS A C 1
ATOM 681 O O . LYS A 1 87 ? -8.733 1.220 -2.775 1.00 80.44 87 LYS A O 1
ATOM 686 N N . PRO A 1 88 ? -7.372 -0.089 -3.997 1.00 81.44 88 PRO A N 1
ATOM 687 C CA . PRO A 1 88 ? -6.998 -0.927 -2.854 1.00 81.44 88 PRO A CA 1
ATOM 688 C C . PRO A 1 88 ? -6.206 -0.166 -1.780 1.00 81.44 88 PRO A C 1
ATOM 690 O O . PRO A 1 88 ? -6.352 -0.465 -0.592 1.00 81.44 88 PRO A O 1
ATOM 693 N N . ALA A 1 89 ? -5.401 0.835 -2.155 1.00 81.81 89 ALA A N 1
ATOM 694 C CA . ALA A 1 89 ? -4.683 1.666 -1.190 1.00 81.81 89 ALA A CA 1
ATOM 695 C C . ALA A 1 89 ? -5.642 2.512 -0.336 1.00 81.81 89 ALA A C 1
ATOM 697 O O . ALA A 1 89 ? -5.501 2.551 0.888 1.00 81.81 89 ALA A O 1
ATOM 698 N N . LEU A 1 90 ? -6.651 3.134 -0.956 1.00 83.50 90 LEU A N 1
ATOM 699 C CA . LEU A 1 90 ? -7.672 3.907 -0.241 1.00 83.50 90 LEU A CA 1
ATOM 700 C C . LEU A 1 90 ? -8.515 3.025 0.690 1.00 83.50 90 LEU A C 1
ATOM 702 O O . LEU A 1 90 ? -8.763 3.411 1.835 1.00 83.50 90 LEU A O 1
ATOM 706 N N . ALA A 1 91 ? -8.892 1.822 0.244 1.00 83.25 91 ALA A N 1
ATOM 707 C CA . ALA A 1 91 ? -9.625 0.865 1.072 1.00 83.25 91 ALA A CA 1
ATOM 708 C C . ALA A 1 91 ? -8.839 0.509 2.347 1.00 83.25 91 ALA A C 1
ATOM 710 O O . ALA A 1 91 ? -9.366 0.633 3.456 1.00 83.25 91 ALA A O 1
ATOM 711 N N . ARG A 1 92 ? -7.548 0.170 2.216 1.00 79.00 92 ARG A N 1
ATOM 712 C CA . ARG A 1 92 ? -6.676 -0.123 3.367 1.00 79.00 92 ARG A CA 1
ATOM 713 C C . ARG A 1 92 ? -6.480 1.085 4.286 1.00 79.00 92 ARG A C 1
ATOM 715 O O . ARG A 1 92 ? -6.540 0.920 5.500 1.00 79.00 92 ARG A O 1
ATOM 722 N N . LEU A 1 93 ? -6.308 2.292 3.737 1.00 81.69 93 LEU A N 1
ATOM 723 C CA . LEU A 1 93 ? -6.197 3.526 4.528 1.00 81.69 93 LEU A CA 1
ATOM 724 C C . LEU A 1 93 ? -7.447 3.753 5.382 1.00 81.69 93 LEU A C 1
ATOM 726 O O . LEU A 1 93 ? -7.330 4.037 6.574 1.00 81.69 93 LEU A O 1
ATOM 730 N N . SER A 1 94 ? -8.637 3.594 4.796 1.00 81.69 94 SER A N 1
ATOM 731 C CA . SER A 1 94 ? -9.899 3.760 5.524 1.00 81.69 94 SER A CA 1
ATOM 732 C C . SER A 1 94 ? -10.051 2.740 6.659 1.00 81.69 94 SER A C 1
ATOM 734 O O . SER A 1 94 ? -10.434 3.116 7.768 1.00 81.69 94 SER A O 1
ATOM 736 N N . ALA A 1 95 ? -9.667 1.480 6.423 1.00 80.75 95 ALA A N 1
ATOM 737 C CA . ALA A 1 95 ? -9.691 0.423 7.429 1.00 80.75 95 ALA A CA 1
ATOM 738 C C . ALA A 1 95 ? -8.731 0.718 8.593 1.00 80.75 95 ALA A C 1
ATOM 740 O O . ALA A 1 95 ? -9.127 0.598 9.751 1.00 80.75 95 ALA A O 1
ATOM 741 N N . VAL A 1 96 ? -7.510 1.184 8.296 1.00 81.06 96 VAL A N 1
ATOM 742 C CA . VAL A 1 96 ? -6.518 1.585 9.312 1.00 81.06 96 VAL A CA 1
ATOM 743 C C . VAL A 1 96 ? -7.009 2.785 10.124 1.00 81.06 96 VAL A C 1
ATOM 745 O O . VAL A 1 96 ? -6.916 2.792 11.351 1.00 81.06 96 VAL A O 1
ATOM 748 N N . TYR A 1 97 ? -7.574 3.801 9.470 1.00 77.06 97 TYR A N 1
ATOM 749 C CA . TYR A 1 97 ? -8.094 4.975 10.170 1.00 77.06 97 TYR A CA 1
ATOM 750 C C . TYR A 1 97 ? -9.275 4.609 11.082 1.00 77.06 97 TYR A C 1
ATOM 752 O O . TYR A 1 97 ? -9.314 5.026 12.240 1.00 77.06 97 TYR A O 1
ATOM 760 N N . ARG A 1 98 ? -10.186 3.747 10.606 1.00 79.19 98 ARG A N 1
ATOM 761 C CA . ARG A 1 98 ? -11.298 3.216 11.407 1.00 79.19 98 ARG A CA 1
ATOM 762 C C . ARG A 1 98 ? -10.796 2.403 12.601 1.00 79.19 98 ARG A C 1
ATOM 764 O O . ARG A 1 98 ? -11.302 2.594 13.702 1.00 79.19 98 ARG A O 1
ATOM 771 N N . SER A 1 99 ? -9.776 1.556 12.430 1.00 72.88 99 SER A N 1
ATOM 772 C CA . SER A 1 99 ? -9.198 0.803 13.553 1.00 72.88 99 SER A CA 1
ATOM 773 C C . SER A 1 99 ? -8.530 1.709 14.591 1.00 72.88 99 SER A C 1
ATOM 775 O O . SER A 1 99 ? -8.664 1.466 15.787 1.00 72.88 99 SER A O 1
ATOM 777 N N . LEU A 1 100 ? -7.866 2.786 14.157 1.00 74.94 100 LEU A N 1
ATOM 778 C CA . LEU A 1 100 ? -7.244 3.758 15.062 1.00 74.94 100 LEU A CA 1
ATOM 779 C C . LEU A 1 100 ? -8.285 4.570 15.848 1.00 74.94 100 LEU A C 1
ATOM 781 O O . LEU A 1 100 ? -8.061 4.878 17.016 1.00 74.94 100 LEU A O 1
ATOM 785 N N . GLN A 1 101 ? -9.429 4.905 15.244 1.00 69.88 101 GLN A N 1
ATOM 786 C CA . GLN A 1 101 ? -10.527 5.572 15.952 1.00 69.88 101 GLN A CA 1
ATOM 787 C C . GLN A 1 101 ? -11.206 4.657 16.980 1.00 69.88 101 GLN A C 1
ATOM 789 O O . GLN A 1 101 ? -11.496 5.107 18.088 1.00 69.88 101 GLN A O 1
ATOM 794 N N . VAL A 1 102 ? -11.419 3.377 16.656 1.00 62.19 102 VAL A N 1
ATOM 795 C CA . VAL A 1 102 ? -11.984 2.390 17.600 1.00 62.19 102 VAL A CA 1
ATOM 796 C C . VAL A 1 102 ? -11.054 2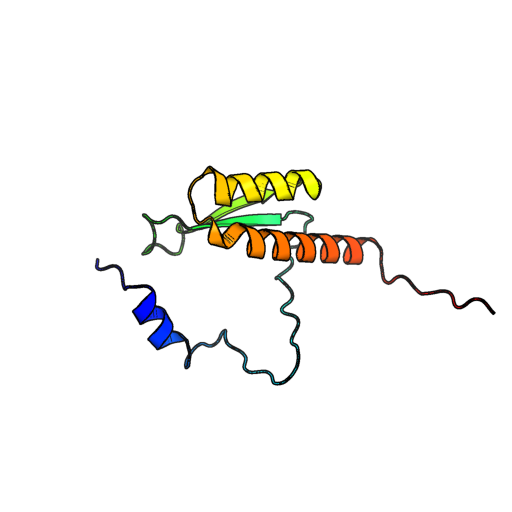.183 18.798 1.00 62.19 102 VAL A C 1
ATOM 798 O O . VAL A 1 102 ? -11.514 2.176 19.935 1.00 62.19 102 VAL A O 1
ATOM 801 N N . ALA A 1 103 ? -9.740 2.105 18.569 1.00 62.34 103 ALA A N 1
ATOM 802 C CA . ALA A 1 103 ? -8.760 1.997 19.651 1.00 62.34 103 ALA A CA 1
ATOM 803 C C . ALA A 1 103 ? -8.755 3.222 20.588 1.00 62.34 103 ALA A C 1
ATOM 805 O O . ALA A 1 103 ? -8.475 3.080 21.773 1.00 62.34 103 ALA A O 1
ATOM 806 N N . LYS A 1 104 ? -9.087 4.416 20.074 1.00 61.66 104 LYS A N 1
ATOM 807 C CA . LYS A 1 104 ? -9.181 5.653 20.868 1.00 61.66 104 LYS A CA 1
ATOM 808 C C . LYS A 1 104 ? -10.500 5.814 21.626 1.00 61.66 104 LYS A C 1
ATOM 810 O O . LYS A 1 104 ? -10.511 6.450 22.669 1.00 61.66 104 LYS A O 1
ATOM 815 N N . SER A 1 105 ? -11.605 5.312 21.077 1.00 59.59 105 SER A N 1
ATOM 816 C CA . SER A 1 105 ? -12.960 5.570 21.597 1.00 59.59 105 SER A CA 1
ATOM 817 C C . SER A 1 105 ? -13.506 4.472 22.517 1.00 59.59 105 SER A C 1
ATOM 819 O O . SER A 1 105 ? -14.559 4.662 23.120 1.00 59.59 105 SER A O 1
ATOM 821 N N . GLY A 1 106 ? -12.789 3.352 22.669 1.00 61.03 106 GLY A N 1
ATOM 822 C CA . GLY A 1 106 ? -13.251 2.206 23.455 1.00 61.03 106 GLY A CA 1
ATOM 823 C C . GLY A 1 106 ? -14.446 1.483 22.815 1.00 61.03 106 GLY A C 1
ATOM 824 O O . GLY A 1 106 ? -15.018 1.918 21.814 1.00 61.03 106 GLY A O 1
ATOM 825 N N . VAL A 1 107 ? -14.828 0.329 23.373 1.00 55.94 107 VAL A N 1
ATOM 826 C CA . VAL A 1 107 ? -16.010 -0.418 22.911 1.00 55.94 107 VAL A CA 1
ATOM 827 C C . VAL A 1 107 ? -17.264 0.382 23.267 1.00 55.94 107 VAL A C 1
ATOM 829 O O . VAL A 1 107 ? -17.588 0.545 24.443 1.00 55.94 107 VAL A O 1
ATOM 832 N N . LYS A 1 108 ? -17.998 0.866 22.259 1.00 56.66 108 LYS A N 1
ATOM 833 C CA . LYS A 1 108 ? -19.297 1.518 22.466 1.00 56.66 108 LYS A CA 1
ATOM 834 C C . LYS A 1 108 ? -20.305 0.474 22.972 1.00 56.66 108 LYS A C 1
ATOM 836 O O . LYS A 1 108 ? -20.832 -0.309 22.187 1.00 56.66 108 LYS A O 1
ATOM 841 N N . LYS A 1 109 ? -20.552 0.444 24.287 1.00 51.59 109 LYS A N 1
ATOM 842 C CA . LYS A 1 109 ? -21.640 -0.331 24.907 1.00 51.59 109 LYS A CA 1
ATOM 843 C C . LYS A 1 109 ? -22.971 0.272 24.446 1.00 51.59 109 LYS A C 1
ATOM 845 O O . LYS A 1 109 ? -23.289 1.406 24.799 1.00 51.59 109 LYS A O 1
ATOM 850 N N . ASN A 1 110 ? -23.731 -0.464 23.639 1.00 52.84 110 ASN A N 1
ATOM 851 C CA . ASN A 1 110 ? -25.100 -0.084 23.306 1.00 52.84 110 ASN A CA 1
ATOM 852 C C . ASN A 1 110 ? -25.949 -0.193 24.579 1.00 52.84 110 ASN A C 1
ATOM 854 O O . ASN A 1 110 ? -26.109 -1.277 25.133 1.00 52.84 110 ASN A O 1
ATOM 858 N N . ARG A 1 111 ? -26.451 0.945 25.063 1.00 53.47 111 ARG A N 1
ATOM 859 C CA . ARG A 1 111 ? -27.413 1.017 26.163 1.00 53.47 111 ARG A CA 1
ATOM 860 C C . ARG A 1 111 ? -28.767 0.621 25.571 1.00 53.47 111 ARG A C 1
ATOM 862 O O . ARG A 1 111 ? -29.357 1.411 24.842 1.00 53.47 111 ARG A O 1
ATOM 869 N N . GLN A 1 112 ? -29.192 -0.621 25.788 1.00 50.66 112 GLN A N 1
ATOM 870 C CA . 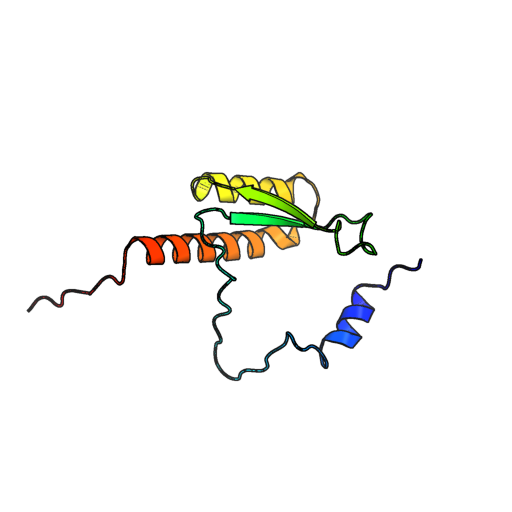GLN A 1 112 ? -30.582 -1.008 25.550 1.00 50.66 112 GLN A CA 1
ATOM 871 C C . GLN A 1 112 ? -31.445 -0.147 26.481 1.00 50.66 112 GLN A C 1
ATOM 873 O O . GLN A 1 112 ? -31.210 -0.122 27.690 1.00 50.66 112 GLN A O 1
ATOM 878 N N . ALA A 1 113 ? -32.334 0.651 25.894 1.00 50.03 113 ALA A N 1
ATOM 879 C CA . ALA A 1 113 ? -33.370 1.365 26.623 1.00 50.03 113 ALA A CA 1
ATOM 880 C C . ALA A 1 113 ? -34.528 0.388 26.863 1.00 50.03 113 ALA A C 1
ATOM 882 O O . ALA A 1 113 ? -34.885 -0.348 25.941 1.00 50.03 113 ALA A O 1
ATOM 883 N N . ASN A 1 114 ? -35.007 0.361 28.111 1.00 45.03 114 ASN A N 1
ATOM 884 C CA . ASN A 1 114 ? -36.207 -0.356 28.550 1.00 45.03 114 ASN A CA 1
ATOM 885 C C . ASN A 1 114 ? -37.450 0.096 27.785 1.00 45.03 114 ASN A C 1
ATOM 887 O O . ASN A 1 114 ? -37.499 1.297 27.429 1.00 45.03 114 ASN A O 1
#